Protein AF-A0A350LQ72-F1 (afdb_monomer_lite)

Sequence (159 aa):
GGGALLQEKIVATASDQMIVIADVGKEVEHLGAFPLPVEVIPFGWQTTKSLIEELLINMDVLGRDASLRMNGDRPFVTDEGNYIVDLHLARIGHPHRLSMALNQMPGVVENGLFLDICDVVILGFGDGRVETRDINDGTVAKERIDFVESENLFADLDD

pLDDT: mean 92.36, std 11.02, range [46.22, 98.75]

Secondary structure (DSSP, 8-state):
--S-HHHHHHHHHTSS--EEEEEGGG--SSTTSS-EEEEE-STTHHHHHHHHHHHHHTSSBS--EEEE-EETTEE---TTS-EEEEEE-S-BS-HHHHHHHHHTSTTEEEES---S---EEEEE-TTSEEEEEETTTTEEEEEE----TT--TTGGG--

Radius of gyration: 18.66 Å; chains: 1; bounding box: 49×43×45 Å

Foldseek 3Di:
DPQAQVVVLVVLVPDPAAEAEEAPVPDDPFPQQFWKKWWFAPPCVVVLLVVQLVVCVPFPFDFRDKDWPDDPPHGDAHPVRTTIITGRRSGHPDLVVSQVVSVPGPGTPHINDPPPRHQKYWYDYPQQKIWIAGPVVRDIDIDGDDDPVPDPVCPPVPD

Structure (mmCIF, N/CA/C/O backbone):
data_AF-A0A350LQ72-F1
#
_entry.id   AF-A0A350LQ72-F1
#
loop_
_atom_site.group_PDB
_atom_site.id
_atom_site.type_symbol
_atom_site.label_atom_id
_atom_site.label_alt_id
_atom_site.label_comp_id
_atom_site.label_asym_id
_atom_site.label_entity_id
_atom_site.label_seq_id
_atom_site.pdbx_PDB_ins_code
_atom_site.Cartn_x
_atom_site.Cartn_y
_atom_site.Cartn_z
_atom_site.occupancy
_atom_site.B_iso_or_equiv
_atom_site.auth_seq_id
_atom_site.auth_comp_id
_atom_site.auth_asym_id
_atom_site.auth_atom_id
_atom_site.pdbx_PDB_model_num
ATOM 1 N N . GLY A 1 1 ? 6.098 2.225 1.123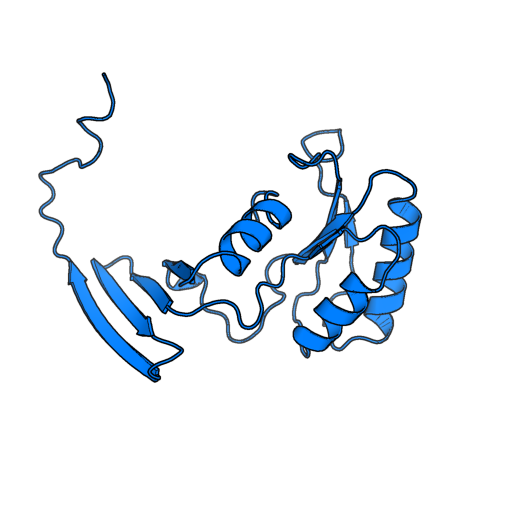 1.00 77.38 1 GLY A N 1
ATOM 2 C CA . GLY A 1 1 ? 6.759 2.200 2.450 1.00 77.38 1 GLY A CA 1
ATOM 3 C C . GLY A 1 1 ? 6.772 3.558 3.140 1.00 77.38 1 GLY A C 1
ATOM 4 O O . GLY A 1 1 ? 6.483 3.610 4.326 1.00 77.38 1 GLY A O 1
ATOM 5 N N . GLY A 1 2 ? 7.075 4.646 2.422 1.00 89.94 2 GLY A N 1
ATOM 6 C CA . GLY A 1 2 ? 7.292 5.984 2.998 1.00 89.94 2 GLY A CA 1
ATOM 7 C C . GLY A 1 2 ? 6.074 6.696 3.599 1.00 89.94 2 GLY A C 1
ATOM 8 O O . GLY A 1 2 ? 6.254 7.701 4.268 1.00 89.94 2 GLY A O 1
ATOM 9 N N . GLY A 1 3 ? 4.859 6.166 3.426 1.00 92.38 3 GLY A N 1
ATOM 10 C CA . GLY A 1 3 ? 3.645 6.722 4.036 1.00 92.38 3 GLY A CA 1
ATOM 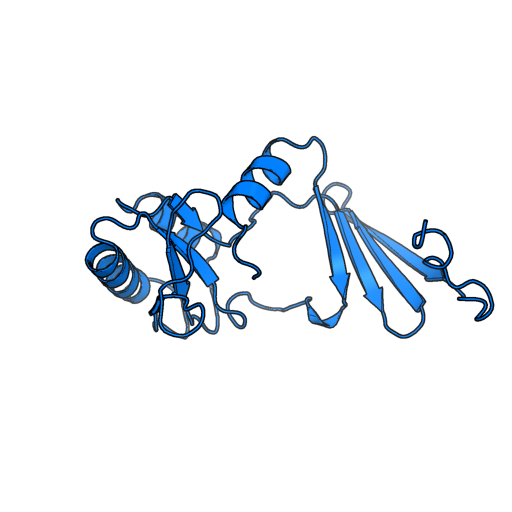11 C C . GLY A 1 3 ? 2.790 7.608 3.126 1.00 92.38 3 GLY A C 1
ATOM 12 O O . GLY A 1 3 ? 1.853 8.214 3.623 1.00 92.38 3 GLY A O 1
ATOM 13 N N . ALA A 1 4 ? 3.070 7.629 1.820 1.00 95.75 4 ALA A N 1
ATOM 14 C CA . ALA A 1 4 ? 2.331 8.392 0.808 1.00 95.75 4 ALA A CA 1
ATOM 15 C C . ALA A 1 4 ? 1.413 7.516 -0.075 1.00 95.75 4 ALA A C 1
ATOM 17 O O . ALA A 1 4 ? 1.067 7.898 -1.191 1.00 95.75 4 ALA A O 1
ATOM 18 N N . LEU A 1 5 ? 1.024 6.325 0.405 1.00 96.56 5 LEU A N 1
ATOM 19 C CA . LEU A 1 5 ? 0.392 5.285 -0.425 1.00 96.56 5 LEU A CA 1
ATOM 20 C C . LEU A 1 5 ? -0.884 5.755 -1.133 1.00 96.56 5 LEU A C 1
ATOM 22 O O . LEU A 1 5 ? -1.160 5.320 -2.249 1.00 96.56 5 LEU A O 1
ATOM 26 N N . LEU A 1 6 ? -1.667 6.622 -0.487 1.00 96.94 6 LEU A N 1
ATOM 27 C CA . LEU A 1 6 ? -2.931 7.100 -1.027 1.00 96.94 6 LEU A CA 1
ATOM 28 C C . LEU A 1 6 ? -2.704 8.013 -2.233 1.00 96.94 6 LEU A C 1
ATOM 30 O O . LEU A 1 6 ? -3.260 7.763 -3.301 1.00 96.94 6 LEU A O 1
ATOM 34 N N . GLN A 1 7 ? -1.842 9.020 -2.091 1.00 97.38 7 GLN A N 1
ATOM 35 C CA . GLN A 1 7 ? -1.498 9.923 -3.190 1.00 97.38 7 GLN A CA 1
ATOM 36 C C . GLN A 1 7 ? -0.787 9.174 -4.323 1.00 97.38 7 GLN A C 1
ATOM 38 O O . GLN A 1 7 ? -1.155 9.342 -5.484 1.00 97.38 7 GLN A O 1
ATOM 43 N N . GLU A 1 8 ? 0.158 8.286 -3.989 1.00 96.56 8 GLU A N 1
ATOM 44 C CA . GLU A 1 8 ? 0.832 7.412 -4.958 1.00 96.56 8 GLU A CA 1
ATOM 45 C C . GLU A 1 8 ? -0.187 6.609 -5.782 1.00 96.56 8 GLU A C 1
ATOM 47 O O . GLU A 1 8 ? -0.092 6.560 -7.009 1.00 96.56 8 GLU A O 1
ATOM 52 N N . LYS A 1 9 ? -1.199 6.014 -5.135 1.00 96.69 9 LYS A N 1
ATOM 53 C CA . LYS A 1 9 ? -2.218 5.215 -5.827 1.00 96.69 9 LYS A CA 1
ATOM 54 C C . LYS A 1 9 ? -3.168 6.068 -6.667 1.00 96.69 9 LYS A C 1
ATOM 56 O O . LYS A 1 9 ? -3.523 5.654 -7.769 1.00 96.69 9 LYS A O 1
ATOM 61 N N . ILE A 1 10 ? -3.553 7.256 -6.197 1.00 96.75 10 ILE A N 1
ATOM 62 C CA . ILE A 1 10 ? -4.368 8.200 -6.980 1.00 96.75 10 ILE A CA 1
ATOM 63 C C . ILE A 1 10 ? -3.632 8.596 -8.264 1.00 96.75 10 ILE A C 1
ATOM 65 O O . ILE A 1 10 ? -4.203 8.507 -9.347 1.00 96.75 10 ILE A O 1
ATOM 69 N N . VAL A 1 11 ? -2.358 8.982 -8.161 1.00 96.94 11 VAL A N 1
ATOM 70 C CA . VAL A 1 11 ? -1.552 9.367 -9.329 1.00 96.94 11 VAL A CA 1
ATOM 71 C C . VAL A 1 11 ? -1.362 8.179 -10.273 1.00 96.94 11 VAL A C 1
ATOM 73 O O . VAL A 1 11 ? -1.585 8.319 -11.474 1.00 96.94 11 VAL A O 1
ATOM 76 N N . ALA A 1 12 ? -1.021 7.002 -9.742 1.00 94.56 12 ALA A N 1
ATOM 77 C CA . ALA A 1 12 ? -0.821 5.798 -10.546 1.00 94.56 12 ALA A CA 1
ATOM 78 C C . ALA A 1 12 ? -2.083 5.398 -11.327 1.00 94.56 12 ALA A C 1
ATOM 80 O O . ALA A 1 12 ? -2.007 5.127 -12.517 1.00 94.56 12 ALA A O 1
ATOM 81 N N . THR A 1 13 ? -3.251 5.408 -10.679 1.00 92.94 13 THR A N 1
ATOM 82 C CA . THR A 1 13 ? -4.525 5.016 -11.312 1.00 92.94 13 THR A CA 1
ATOM 83 C C . THR A 1 13 ? -5.080 6.050 -12.291 1.00 92.94 13 THR A C 1
ATOM 85 O O . THR A 1 13 ? -5.883 5.697 -13.150 1.00 92.94 13 THR A O 1
ATOM 88 N N . ALA A 1 14 ? -4.671 7.315 -12.176 1.00 95.06 14 ALA A N 1
ATOM 89 C CA . ALA A 1 14 ? -5.045 8.378 -13.107 1.00 95.06 14 ALA A CA 1
ATOM 90 C C . ALA A 1 14 ? -4.096 8.499 -14.315 1.00 95.06 14 ALA A C 1
ATOM 92 O O . ALA A 1 14 ? -4.328 9.343 -15.181 1.00 95.06 14 ALA A O 1
ATOM 93 N N . SER A 1 15 ? -3.021 7.709 -14.355 1.00 95.06 15 SER A N 1
ATOM 94 C CA . SER A 1 15 ? -2.006 7.764 -15.407 1.00 95.06 15 SER A CA 1
ATOM 95 C C . SER A 1 15 ? -2.350 6.832 -16.568 1.00 95.06 15 SER A C 1
ATOM 97 O O . SER A 1 15 ? -2.895 5.754 -16.357 1.00 95.06 15 SER A O 1
ATOM 99 N N . ASP A 1 16 ? -1.973 7.221 -17.789 1.00 94.12 16 ASP A N 1
ATOM 100 C CA . ASP A 1 16 ? -2.095 6.350 -18.970 1.00 94.12 16 ASP A CA 1
ATOM 101 C C . ASP A 1 16 ? -1.127 5.157 -18.915 1.00 94.12 16 ASP A C 1
ATOM 103 O O . ASP A 1 16 ? -1.367 4.134 -19.552 1.00 94.12 16 ASP A O 1
ATOM 107 N N . GLN A 1 17 ? -0.018 5.309 -18.185 1.00 94.19 17 GLN A N 1
ATOM 108 C CA . GLN A 1 17 ? 0.994 4.277 -18.005 1.00 94.19 17 GLN A CA 1
ATOM 109 C C . GLN A 1 17 ? 1.678 4.425 -16.641 1.00 94.19 17 GLN A C 1
ATOM 111 O O . GLN A 1 17 ? 2.103 5.520 -16.262 1.00 94.19 17 GLN A O 1
ATOM 116 N N . MET A 1 18 ? 1.837 3.315 -15.926 1.00 95.88 18 MET A N 1
ATOM 117 C CA . MET A 1 18 ? 2.499 3.233 -14.628 1.00 95.88 18 MET A CA 1
ATOM 118 C C . MET A 1 18 ? 3.771 2.390 -14.731 1.00 95.88 18 MET A C 1
ATOM 120 O O . MET A 1 18 ? 3.744 1.191 -15.031 1.00 95.88 18 MET A O 1
ATOM 124 N N . ILE A 1 19 ? 4.903 3.037 -14.459 1.00 95.75 19 ILE A N 1
ATOM 125 C CA . ILE A 1 19 ? 6.231 2.433 -14.550 1.00 95.75 19 ILE A CA 1
ATOM 126 C C . ILE A 1 19 ? 6.810 2.281 -13.144 1.00 95.75 19 ILE A C 1
ATOM 128 O O . ILE A 1 19 ? 7.031 3.270 -12.444 1.00 95.75 19 ILE A O 1
ATOM 132 N N . VAL A 1 20 ? 7.100 1.045 -12.742 1.00 95.25 20 VAL A N 1
ATOM 133 C CA . VAL A 1 20 ? 7.794 0.747 -11.485 1.00 95.25 20 VAL A CA 1
ATOM 134 C C . VAL A 1 20 ? 9.287 0.654 -11.749 1.00 95.25 20 VAL A C 1
ATOM 136 O O . VAL A 1 20 ? 9.731 -0.173 -12.540 1.00 95.25 20 VAL A O 1
ATOM 139 N N . ILE A 1 21 ? 10.075 1.459 -11.042 1.00 94.88 21 ILE A N 1
ATOM 140 C CA . ILE A 1 21 ? 11.538 1.400 -11.076 1.00 94.88 21 ILE A CA 1
ATOM 141 C C . ILE A 1 21 ? 12.019 0.882 -9.724 1.00 94.88 21 ILE A C 1
ATOM 143 O O . ILE A 1 21 ? 11.698 1.458 -8.683 1.00 94.88 21 ILE A O 1
ATOM 147 N N . ALA A 1 22 ? 12.769 -0.216 -9.728 1.00 93.75 22 ALA A N 1
ATOM 148 C CA . ALA A 1 22 ? 13.226 -0.863 -8.505 1.00 93.75 22 ALA A CA 1
ATOM 149 C C . ALA A 1 22 ? 14.579 -1.557 -8.685 1.00 93.75 22 ALA A C 1
ATOM 151 O O . ALA A 1 22 ? 15.013 -1.852 -9.797 1.00 93.75 22 ALA A O 1
ATOM 152 N N . ASP A 1 23 ? 15.249 -1.847 -7.573 1.00 92.81 23 ASP A N 1
ATOM 153 C CA . ASP A 1 23 ? 16.376 -2.772 -7.569 1.00 92.81 23 ASP A CA 1
ATOM 154 C C . ASP A 1 23 ? 15.888 -4.231 -7.595 1.00 92.81 23 ASP A C 1
ATOM 156 O O . ASP A 1 23 ? 14.786 -4.545 -7.136 1.00 92.81 23 ASP A O 1
ATOM 160 N N . VAL A 1 24 ? 16.731 -5.143 -8.088 1.00 90.00 24 VAL A N 1
ATOM 161 C CA . VAL A 1 24 ? 16.410 -6.583 -8.155 1.00 90.00 24 VAL A CA 1
ATOM 162 C C . VAL A 1 24 ? 16.044 -7.197 -6.792 1.00 90.00 24 VAL A C 1
ATOM 164 O O . VAL A 1 24 ? 15.310 -8.177 -6.736 1.00 90.00 24 VAL A O 1
ATOM 167 N N . GLY A 1 25 ? 16.485 -6.614 -5.672 1.00 88.56 25 GLY A N 1
ATOM 168 C CA . GLY A 1 25 ? 16.135 -7.074 -4.326 1.00 88.56 25 GLY A CA 1
ATOM 169 C C . GLY A 1 25 ? 14.672 -6.835 -3.937 1.00 88.56 25 GLY A C 1
ATOM 170 O O . GLY A 1 25 ? 14.235 -7.329 -2.897 1.00 88.56 25 GLY A O 1
ATOM 171 N N . LYS A 1 26 ? 13.901 -6.094 -4.744 1.00 89.19 26 LYS A N 1
ATOM 172 C CA . LYS A 1 26 ? 12.448 -5.930 -4.572 1.00 89.19 26 LYS A CA 1
ATOM 173 C C . LYS A 1 26 ? 11.630 -7.028 -5.243 1.00 89.19 26 LYS A C 1
ATOM 175 O O . LYS A 1 26 ? 10.434 -7.122 -4.969 1.00 89.19 26 LYS A O 1
ATOM 180 N N . GLU A 1 27 ? 12.245 -7.851 -6.090 1.00 88.75 27 GLU A N 1
ATOM 181 C CA . GLU A 1 27 ? 11.578 -8.994 -6.705 1.00 88.75 27 GLU A CA 1
ATOM 182 C C . GLU A 1 27 ? 11.394 -10.108 -5.665 1.00 88.75 27 GLU A C 1
ATOM 184 O O . GLU A 1 27 ? 12.353 -10.609 -5.077 1.00 88.75 27 GLU A O 1
ATOM 189 N N . VAL A 1 28 ? 10.138 -10.478 -5.410 1.00 91.50 28 VAL A N 1
ATOM 190 C CA . VAL A 1 28 ? 9.767 -11.482 -4.407 1.00 91.50 28 VAL A CA 1
ATOM 191 C C . VAL A 1 28 ? 8.803 -12.498 -5.002 1.00 91.50 28 VAL A C 1
ATOM 193 O O . VAL A 1 28 ? 7.908 -12.146 -5.766 1.00 91.50 28 VAL A O 1
ATOM 196 N N . GLU A 1 29 ? 8.947 -13.763 -4.608 1.00 91.62 29 GLU A N 1
ATOM 197 C CA . GLU A 1 29 ? 8.022 -14.832 -5.014 1.00 91.62 29 GLU A CA 1
ATOM 198 C C . GLU A 1 29 ? 6.618 -14.620 -4.422 1.00 91.62 29 GLU A C 1
ATOM 200 O O . GLU A 1 29 ? 5.601 -14.912 -5.054 1.00 91.62 29 GLU A O 1
ATOM 205 N N . HIS A 1 30 ? 6.554 -14.074 -3.204 1.00 92.44 30 HIS A N 1
ATOM 206 C CA . HIS A 1 30 ? 5.310 -13.787 -2.499 1.00 92.44 30 HIS A CA 1
ATOM 207 C C . HIS A 1 30 ? 5.358 -12.426 -1.800 1.00 92.44 30 HIS A C 1
ATOM 209 O O . HIS A 1 30 ? 6.355 -12.055 -1.181 1.00 92.44 30 HIS A O 1
ATOM 215 N N . LEU A 1 31 ? 4.233 -11.707 -1.842 1.00 95.69 31 LEU A N 1
ATOM 216 C CA . LEU A 1 31 ? 4.032 -10.483 -1.067 1.00 95.69 31 LEU A CA 1
ATOM 217 C C . LEU A 1 31 ? 3.903 -10.795 0.432 1.00 95.69 31 LEU A C 1
ATOM 219 O O . LEU A 1 31 ? 3.495 -11.892 0.806 1.00 95.69 31 LEU A O 1
ATOM 223 N N . GLY A 1 32 ? 4.175 -9.804 1.286 1.00 94.50 32 GLY A N 1
ATOM 224 C CA . GLY A 1 32 ? 3.917 -9.860 2.733 1.00 94.50 32 GLY A CA 1
ATOM 225 C C . GLY A 1 32 ? 5.155 -9.840 3.629 1.00 94.50 32 GLY A C 1
ATOM 226 O O . GLY A 1 32 ? 5.011 -9.594 4.823 1.00 94.50 32 GLY A O 1
ATOM 227 N N . ALA A 1 33 ? 6.356 -10.056 3.080 1.00 93.94 33 ALA A N 1
ATOM 228 C CA . ALA A 1 33 ? 7.602 -9.939 3.845 1.00 93.94 33 ALA A CA 1
ATOM 229 C C . ALA A 1 33 ? 7.827 -8.504 4.353 1.00 93.94 33 ALA A C 1
ATOM 231 O O . ALA A 1 33 ? 8.215 -8.297 5.500 1.00 93.94 33 ALA A O 1
ATOM 232 N N . PHE A 1 34 ? 7.546 -7.511 3.504 1.00 94.44 34 PHE A N 1
ATOM 233 C CA . PHE A 1 34 ? 7.454 -6.116 3.919 1.00 94.44 34 PHE A CA 1
ATOM 234 C C . PHE A 1 34 ? 6.069 -5.854 4.543 1.00 94.44 34 PHE A C 1
ATOM 236 O O . PHE A 1 34 ? 5.076 -6.317 3.968 1.00 94.44 34 PHE A O 1
ATOM 243 N N . PRO A 1 35 ? 5.972 -5.112 5.666 1.00 97.00 35 PRO A N 1
ATOM 244 C CA . PRO A 1 35 ? 4.688 -4.816 6.292 1.00 97.00 35 PRO A CA 1
ATOM 245 C C . PRO A 1 35 ? 3.747 -4.099 5.324 1.00 97.00 35 PRO A C 1
ATOM 247 O O . PRO A 1 35 ? 4.145 -3.138 4.668 1.00 97.00 35 PRO A O 1
ATOM 250 N N . LEU A 1 36 ? 2.500 -4.557 5.229 1.00 98.25 36 LEU A N 1
ATOM 251 C CA . LEU A 1 36 ? 1.493 -3.935 4.374 1.00 98.25 36 LEU A CA 1
ATOM 252 C C . LEU A 1 36 ? 0.924 -2.699 5.090 1.00 98.25 36 LEU A C 1
ATOM 254 O O . LEU A 1 36 ? 0.226 -2.877 6.089 1.00 98.25 36 LEU A O 1
ATOM 258 N N . PRO A 1 37 ? 1.177 -1.467 4.609 1.00 98.44 37 PRO A N 1
ATOM 259 C CA . PRO A 1 37 ? 0.569 -0.289 5.208 1.00 98.44 37 PRO A CA 1
ATOM 260 C C . PRO A 1 37 ? -0.918 -0.217 4.848 1.00 98.44 37 PRO A C 1
ATOM 262 O O . PRO A 1 37 ? -1.293 -0.394 3.688 1.00 98.44 37 PRO A O 1
ATOM 265 N N . VAL A 1 38 ? -1.758 0.079 5.833 1.00 98.62 38 VAL A N 1
ATOM 266 C CA . VAL A 1 38 ? -3.180 0.391 5.660 1.00 98.62 38 VAL A CA 1
ATOM 267 C C . VAL A 1 38 ? -3.426 1.779 6.224 1.00 98.62 38 VAL A C 1
ATOM 269 O O . VAL A 1 38 ? -3.210 2.016 7.412 1.00 98.62 38 VAL A O 1
ATOM 272 N N . GLU A 1 39 ? -3.841 2.703 5.368 1.00 98.75 39 GLU A N 1
ATOM 273 C CA . GLU A 1 39 ? -4.197 4.056 5.770 1.00 98.75 39 GLU A CA 1
ATOM 274 C C . GLU A 1 39 ? -5.609 4.054 6.359 1.00 98.75 39 GLU A C 1
ATOM 276 O O . GLU A 1 39 ? -6.546 3.519 5.764 1.00 98.75 39 GLU A O 1
ATOM 281 N N . VAL A 1 40 ? -5.756 4.620 7.554 1.00 98.75 40 VAL A N 1
ATOM 282 C CA . VAL A 1 40 ? -7.006 4.644 8.317 1.00 98.75 40 VAL A CA 1
ATOM 283 C C . VAL A 1 40 ? -7.267 6.036 8.870 1.00 98.75 40 VAL A C 1
ATOM 285 O O . VAL A 1 40 ? -6.340 6.744 9.266 1.00 98.75 40 VAL A O 1
ATOM 288 N N . ILE A 1 41 ? -8.535 6.425 8.963 1.00 98.50 41 ILE A N 1
ATOM 289 C CA . ILE A 1 41 ? -8.889 7.705 9.581 1.00 98.50 41 ILE A CA 1
ATOM 290 C C . ILE A 1 41 ? -8.500 7.712 11.074 1.00 98.50 41 ILE A C 1
ATOM 292 O O . ILE A 1 41 ? -8.559 6.670 11.734 1.00 98.50 41 ILE A O 1
ATOM 296 N N . PRO A 1 42 ? -8.171 8.875 11.669 1.00 98.31 42 PRO A N 1
ATOM 297 C CA . PRO A 1 42 ? -7.798 8.937 13.085 1.00 98.31 42 PRO A CA 1
ATOM 298 C C . PRO A 1 42 ? -8.946 8.581 14.038 1.00 98.31 42 PRO A C 1
ATOM 300 O O . PRO A 1 42 ? -8.726 8.069 15.137 1.00 98.31 42 PRO A O 1
ATOM 303 N N . PHE A 1 43 ? -10.191 8.862 13.647 1.00 98.25 43 PHE A N 1
ATOM 304 C CA . PHE A 1 43 ? -11.350 8.567 14.480 1.00 98.25 43 PHE A CA 1
ATOM 305 C C . PHE A 1 43 ? -11.587 7.056 14.568 1.00 98.25 43 PHE A C 1
ATOM 307 O O . PHE A 1 43 ? -11.893 6.407 13.574 1.00 98.25 43 PHE A O 1
ATOM 314 N N . GLY A 1 44 ? -11.490 6.501 15.778 1.00 97.44 44 GLY A N 1
ATOM 315 C CA . GLY A 1 44 ? -11.765 5.083 16.010 1.00 97.44 44 GLY A CA 1
ATOM 316 C C . GLY A 1 44 ? -10.707 4.132 15.446 1.00 97.44 44 GLY A C 1
ATOM 317 O O . GLY A 1 44 ? -10.986 2.940 15.339 1.00 97.44 44 GLY A O 1
ATOM 318 N N . TRP A 1 45 ? -9.495 4.613 15.135 1.00 98.00 45 TRP A N 1
ATOM 319 C CA . TRP A 1 45 ? -8.439 3.801 14.516 1.00 98.00 45 TRP A CA 1
ATOM 320 C C . TRP A 1 45 ? -8.118 2.518 15.298 1.00 98.00 45 TRP A C 1
ATOM 322 O O . TRP A 1 45 ? -7.815 1.498 14.686 1.00 98.00 45 TRP A O 1
ATOM 332 N N . GLN A 1 46 ? -8.223 2.521 16.636 1.00 98.19 46 GLN A N 1
ATOM 333 C CA . GLN A 1 46 ? -8.033 1.305 17.437 1.00 98.19 46 GLN A CA 1
ATOM 334 C C . GLN A 1 46 ? -9.097 0.248 17.123 1.00 98.19 46 GLN A C 1
ATOM 336 O O . GLN A 1 46 ? -8.786 -0.936 17.064 1.00 98.19 46 GLN A O 1
ATOM 341 N N . THR A 1 47 ? -10.344 0.676 16.902 1.00 98.12 47 THR A N 1
ATOM 342 C CA . THR A 1 47 ? -11.441 -0.220 16.511 1.00 98.12 47 THR A CA 1
ATOM 343 C C . THR A 1 47 ? -11.228 -0.731 15.091 1.00 98.12 47 THR A C 1
ATOM 345 O O . THR A 1 47 ? -11.324 -1.934 14.872 1.00 98.12 47 THR A O 1
ATOM 348 N N . THR A 1 48 ? -10.858 0.142 14.145 1.00 98.25 48 THR A N 1
ATOM 349 C CA . THR A 1 48 ? -10.498 -0.275 12.779 1.00 98.25 48 THR A CA 1
ATOM 350 C C . THR A 1 48 ? -9.353 -1.289 12.803 1.00 98.25 48 THR A C 1
ATOM 352 O O . THR A 1 48 ? -9.459 -2.335 12.176 1.00 98.25 48 THR A O 1
ATOM 355 N N . LYS A 1 49 ? -8.304 -1.055 13.601 1.00 98.25 49 LYS A N 1
ATOM 356 C CA . LYS A 1 49 ? -7.206 -2.009 13.805 1.00 98.25 49 LYS A CA 1
ATOM 357 C C . LYS A 1 49 ? -7.710 -3.367 14.308 1.00 98.25 49 LYS A C 1
ATOM 359 O O . LYS A 1 49 ? -7.333 -4.382 13.734 1.00 98.25 49 LYS A O 1
ATOM 364 N N . SER A 1 50 ? -8.554 -3.401 15.341 1.00 97.75 50 SER A N 1
ATOM 365 C CA . SER A 1 50 ? -9.098 -4.664 15.861 1.00 97.75 50 SER A CA 1
ATOM 366 C C . SER A 1 50 ? -9.938 -5.412 14.823 1.00 97.75 50 SER A C 1
ATOM 368 O O . SER A 1 50 ? -9.797 -6.623 14.687 1.00 97.75 50 SER A O 1
ATOM 370 N N . LEU A 1 51 ? -10.747 -4.701 14.032 1.00 97.69 51 LEU A N 1
ATOM 371 C CA . LEU A 1 51 ? -11.503 -5.301 12.929 1.00 97.69 51 LEU A CA 1
ATOM 372 C C . LEU A 1 51 ? -10.582 -5.856 11.831 1.00 97.69 51 LEU A C 1
ATOM 374 O O . LEU A 1 51 ? -10.875 -6.909 11.265 1.00 97.69 51 LEU A O 1
ATOM 378 N N . ILE A 1 52 ? -9.456 -5.189 11.541 1.00 98.00 52 ILE A N 1
ATOM 379 C CA . ILE A 1 52 ? -8.427 -5.718 10.632 1.00 98.00 52 ILE A CA 1
ATOM 380 C C . ILE A 1 52 ? -7.838 -7.013 11.199 1.00 98.00 52 ILE A C 1
ATOM 382 O O . ILE A 1 52 ? -7.763 -8.008 10.483 1.00 98.00 52 ILE A O 1
ATOM 386 N N . GLU A 1 53 ? -7.457 -7.039 12.477 1.00 97.00 53 GLU A N 1
ATOM 387 C CA . GLU A 1 53 ? -6.916 -8.243 13.124 1.00 97.00 53 GLU A CA 1
ATOM 388 C C . GLU A 1 53 ? -7.909 -9.418 13.063 1.00 97.00 53 GLU A C 1
ATOM 390 O O . GLU A 1 53 ? -7.516 -10.539 12.733 1.00 97.00 53 GLU A O 1
ATOM 395 N N . GLU A 1 54 ? -9.202 -9.165 13.286 1.00 96.62 54 GLU A N 1
ATOM 396 C CA . GLU A 1 54 ? -10.269 -10.163 13.136 1.00 96.62 54 GLU A CA 1
ATOM 397 C C . GLU A 1 54 ? -10.432 -10.642 11.685 1.00 96.62 54 GLU A C 1
ATOM 399 O O . GLU A 1 54 ? -10.553 -11.846 11.434 1.00 96.62 54 GLU A O 1
ATOM 404 N N . LEU A 1 55 ? -10.392 -9.726 10.711 1.00 96.69 55 LEU A N 1
ATOM 405 C CA . LEU A 1 55 ? -10.449 -10.058 9.286 1.00 96.69 55 LEU A CA 1
ATOM 406 C C . LEU A 1 55 ? -9.312 -11.016 8.895 1.00 96.69 55 LEU A C 1
ATOM 408 O O . LEU A 1 55 ? -9.550 -12.005 8.193 1.00 96.69 55 LEU A O 1
ATOM 412 N N . LEU A 1 56 ? -8.091 -10.759 9.377 1.00 97.25 56 LEU A N 1
ATOM 413 C CA . LEU A 1 56 ? -6.890 -11.543 9.068 1.00 97.25 56 LEU A CA 1
ATOM 414 C C . LEU A 1 56 ? -6.953 -12.995 9.574 1.00 97.25 56 LEU A C 1
ATOM 416 O O . LEU A 1 56 ? -6.241 -13.855 9.050 1.00 97.25 56 LEU A O 1
ATOM 420 N N . ILE A 1 57 ? -7.820 -13.313 10.544 1.00 96.00 57 ILE A N 1
ATOM 421 C CA . ILE A 1 57 ? -8.050 -14.697 10.999 1.00 96.00 57 ILE A CA 1
ATOM 422 C C . ILE A 1 57 ? -8.551 -15.571 9.841 1.00 96.00 57 ILE A C 1
ATOM 424 O O . ILE A 1 57 ? -8.151 -16.729 9.725 1.00 96.00 57 ILE A O 1
ATOM 428 N N . ASN A 1 58 ? -9.380 -15.003 8.962 1.00 94.31 58 ASN A N 1
ATOM 429 C CA . ASN A 1 58 ? -10.025 -15.712 7.855 1.00 94.31 58 ASN A CA 1
ATOM 430 C C . ASN A 1 58 ? -9.281 -15.571 6.515 1.00 94.31 58 ASN A C 1
ATOM 432 O O . ASN A 1 58 ? -9.783 -16.027 5.483 1.00 94.31 58 ASN A O 1
ATOM 436 N N . MET A 1 59 ? -8.113 -14.924 6.509 1.00 96.62 59 MET A N 1
ATOM 437 C CA . MET A 1 59 ? -7.293 -14.719 5.315 1.00 96.62 59 MET A CA 1
ATOM 438 C C . MET A 1 59 ? -6.123 -15.710 5.264 1.00 96.62 59 MET A C 1
ATOM 440 O O . MET A 1 59 ? -5.605 -16.136 6.297 1.00 96.62 59 MET A O 1
ATOM 444 N N . ASP A 1 60 ? -5.685 -16.057 4.049 1.00 97.06 60 ASP A N 1
ATOM 445 C CA . ASP A 1 60 ? -4.469 -16.852 3.823 1.00 97.06 60 ASP A CA 1
ATOM 446 C C . ASP A 1 60 ? -3.223 -15.962 3.982 1.00 97.06 60 ASP A C 1
ATOM 448 O O . ASP A 1 60 ? -2.668 -15.455 3.004 1.00 97.06 60 ASP A O 1
ATOM 452 N N . VAL A 1 61 ? -2.836 -15.720 5.235 1.00 97.12 61 VAL A N 1
ATOM 453 C CA . VAL A 1 61 ? -1.646 -14.956 5.640 1.00 97.12 61 VAL A CA 1
ATOM 454 C C . VAL A 1 61 ? -0.854 -15.721 6.701 1.00 97.12 61 VAL A C 1
ATOM 456 O O . VAL A 1 61 ? -1.426 -16.507 7.460 1.00 97.12 61 VAL A O 1
ATOM 459 N N . LEU A 1 62 ? 0.464 -15.509 6.762 1.00 96.06 62 LEU A N 1
ATOM 460 C CA . LEU A 1 62 ? 1.337 -16.228 7.705 1.00 96.06 62 LEU A CA 1
ATOM 461 C C . LEU A 1 62 ? 1.452 -15.526 9.069 1.00 96.06 62 LEU A C 1
ATOM 463 O O . LEU A 1 62 ? 1.515 -16.182 10.105 1.00 96.06 62 LEU A O 1
ATOM 467 N N . GLY A 1 63 ? 1.445 -14.199 9.066 1.00 94.56 63 GLY A N 1
ATOM 468 C CA . GLY A 1 63 ? 1.422 -13.317 10.225 1.00 94.56 63 GLY A CA 1
ATOM 469 C C . GLY A 1 63 ? 0.107 -12.543 10.297 1.00 94.56 63 GLY A C 1
ATOM 470 O O . GLY A 1 63 ? -0.594 -12.378 9.298 1.00 94.56 63 GLY A O 1
ATOM 471 N N . ARG A 1 64 ? -0.253 -12.109 11.505 1.00 95.62 64 ARG A N 1
ATOM 472 C CA . ARG A 1 64 ? -1.512 -11.396 11.788 1.00 95.62 64 ARG A CA 1
ATOM 473 C C . ARG A 1 64 ? -1.323 -10.212 12.734 1.00 95.62 64 ARG A C 1
ATOM 475 O O . ARG A 1 64 ? -2.295 -9.721 13.293 1.00 95.62 64 ARG A O 1
ATOM 482 N N . ASP A 1 65 ? -0.077 -9.806 12.954 1.00 95.19 65 ASP A N 1
ATOM 483 C CA . ASP A 1 65 ? 0.221 -8.672 13.821 1.00 95.19 65 ASP A CA 1
ATOM 484 C C . ASP A 1 65 ? -0.051 -7.362 13.077 1.00 95.19 65 ASP A C 1
ATOM 486 O O . ASP A 1 65 ? 0.237 -7.236 11.882 1.00 95.19 65 ASP A O 1
ATOM 490 N N . ALA A 1 66 ? -0.632 -6.403 13.789 1.00 97.62 66 ALA A N 1
ATOM 491 C CA . ALA A 1 66 ? -0.915 -5.073 13.289 1.00 97.62 66 ALA A CA 1
ATOM 492 C C . ALA A 1 66 ? -0.362 -4.044 14.276 1.00 97.62 66 ALA A C 1
ATOM 494 O O . ALA A 1 66 ? -0.657 -4.084 15.472 1.00 97.62 66 ALA A O 1
ATOM 495 N N . SER A 1 67 ? 0.385 -3.068 13.776 1.00 97.69 67 SER A N 1
ATOM 496 C CA . SER A 1 67 ? 0.986 -2.019 14.600 1.00 97.69 67 SER A CA 1
ATOM 497 C C . SER A 1 67 ? 0.688 -0.643 14.027 1.00 97.69 67 SER A C 1
ATOM 499 O O . SER A 1 67 ? 0.798 -0.443 12.821 1.00 97.69 67 SER A O 1
ATOM 501 N N . LEU A 1 68 ? 0.348 0.324 14.879 1.00 98.38 68 LEU A N 1
ATOM 502 C CA . LEU A 1 68 ? 0.274 1.718 14.448 1.00 98.38 68 LEU A CA 1
ATOM 503 C C . LEU A 1 68 ? 1.677 2.199 14.067 1.00 98.38 68 LEU A C 1
ATOM 505 O O . LEU A 1 68 ? 2.626 2.022 14.831 1.00 98.38 68 LEU A O 1
ATOM 509 N N . ARG A 1 69 ? 1.802 2.836 12.906 1.00 98.38 69 ARG A N 1
ATOM 510 C CA . ARG A 1 69 ? 3.049 3.461 12.483 1.00 98.38 69 ARG A CA 1
ATOM 511 C C . ARG A 1 69 ? 3.351 4.670 13.359 1.00 98.38 69 ARG A C 1
ATOM 513 O O . ARG A 1 69 ? 2.512 5.556 13.523 1.00 98.38 69 ARG A O 1
ATOM 520 N N . MET A 1 70 ? 4.574 4.727 13.871 1.00 97.94 70 MET A N 1
ATOM 521 C CA . MET A 1 70 ? 5.035 5.783 14.771 1.00 97.94 70 MET A CA 1
ATOM 522 C C . MET A 1 70 ? 6.072 6.680 14.090 1.00 97.94 70 MET A C 1
ATOM 524 O O . MET A 1 70 ? 6.872 6.222 13.276 1.00 97.94 70 MET A O 1
ATOM 528 N N . ASN A 1 71 ? 6.079 7.957 14.459 1.00 96.50 71 ASN A N 1
ATOM 529 C CA . ASN A 1 71 ? 7.121 8.930 14.144 1.00 96.50 71 ASN A CA 1
ATOM 530 C C . ASN A 1 71 ? 7.673 9.482 15.469 1.00 96.50 71 ASN A C 1
ATOM 532 O O . ASN A 1 71 ? 7.167 10.474 16.003 1.00 96.50 71 ASN A O 1
ATOM 536 N N . GLY A 1 72 ? 8.660 8.781 16.035 1.00 95.56 72 GLY A N 1
ATOM 537 C CA . GLY A 1 72 ? 9.077 8.973 17.425 1.00 95.56 72 GLY A CA 1
ATOM 538 C C . GLY A 1 72 ? 7.980 8.516 18.389 1.00 95.56 72 GLY A C 1
ATOM 539 O O . GLY A 1 72 ? 7.439 7.424 18.238 1.00 95.56 72 GLY A O 1
ATOM 540 N N . ASP A 1 73 ? 7.610 9.373 19.339 1.00 96.19 73 ASP A N 1
ATOM 541 C CA . ASP A 1 73 ? 6.616 9.054 20.378 1.00 96.19 73 ASP A CA 1
ATOM 542 C C . ASP A 1 73 ? 5.160 9.333 19.962 1.00 96.19 73 ASP A C 1
ATOM 544 O O . ASP A 1 73 ? 4.231 9.150 20.751 1.00 96.19 73 ASP A O 1
ATOM 548 N N . ARG A 1 74 ? 4.937 9.800 18.729 1.00 97.06 74 ARG A N 1
ATOM 549 C CA . ARG A 1 74 ? 3.606 10.139 18.204 1.00 97.06 74 ARG A CA 1
ATOM 550 C C . ARG A 1 74 ? 3.233 9.271 17.001 1.00 97.06 74 ARG A C 1
ATOM 552 O O . ARG A 1 74 ? 4.131 8.840 16.276 1.00 97.06 74 ARG A O 1
ATOM 559 N N . PRO A 1 75 ? 1.931 9.047 16.748 1.00 97.56 75 PRO A N 1
ATOM 560 C CA . PRO A 1 75 ? 1.478 8.430 15.508 1.00 97.56 75 PRO A CA 1
ATOM 561 C C . PRO A 1 75 ? 2.036 9.159 14.284 1.00 97.56 75 PRO A C 1
ATOM 563 O O . PRO A 1 75 ? 2.099 10.392 14.259 1.00 97.56 75 PRO A O 1
ATOM 566 N N . PHE A 1 76 ? 2.438 8.396 13.273 1.00 98.25 76 PHE A N 1
ATOM 567 C CA . PHE A 1 76 ? 2.701 8.943 11.950 1.00 98.25 76 PHE A CA 1
ATOM 568 C C . PHE A 1 76 ? 1.391 9.468 11.359 1.00 98.25 76 PHE A C 1
ATOM 570 O O . PHE A 1 76 ? 0.361 8.799 11.444 1.00 98.25 76 PHE A O 1
ATOM 577 N N . VAL A 1 77 ? 1.449 10.657 10.765 1.00 98.19 77 VAL A N 1
ATOM 578 C CA . VAL A 1 77 ? 0.310 11.307 10.116 1.00 98.19 77 VAL A CA 1
ATOM 579 C C . VAL A 1 77 ? 0.643 11.446 8.638 1.00 98.19 77 VAL A C 1
ATOM 581 O O . VAL A 1 77 ? 1.709 11.972 8.319 1.00 98.19 77 VAL A O 1
ATOM 584 N N . THR A 1 78 ? -0.226 10.933 7.768 1.00 98.38 78 THR A N 1
ATOM 585 C CA . THR A 1 78 ? -0.090 11.059 6.309 1.00 98.38 78 THR A CA 1
ATOM 586 C C . THR A 1 78 ? -0.371 12.494 5.863 1.00 98.38 78 THR A C 1
ATOM 588 O O . THR A 1 78 ? -0.886 13.304 6.639 1.00 98.38 78 THR A O 1
ATOM 591 N N . ASP A 1 79 ? -0.075 12.810 4.604 1.00 97.06 79 ASP A N 1
ATOM 592 C CA . ASP A 1 79 ? -0.386 14.123 4.025 1.00 97.06 79 ASP A CA 1
ATOM 593 C C . ASP A 1 79 ? -1.895 14.440 4.060 1.00 97.06 79 ASP A C 1
ATOM 595 O O . ASP A 1 79 ? -2.281 15.592 4.247 1.00 97.06 79 ASP A O 1
ATOM 599 N N . GLU A 1 80 ? -2.753 13.414 4.000 1.00 97.75 80 GLU A N 1
ATOM 600 C CA . GLU A 1 80 ? -4.216 13.539 4.111 1.00 97.75 80 GLU A CA 1
ATOM 601 C C . GLU A 1 80 ? -4.725 13.549 5.568 1.00 97.75 80 GLU A C 1
ATOM 603 O O . GLU A 1 80 ? -5.928 13.492 5.827 1.00 97.75 80 GLU A O 1
ATOM 608 N N . GLY A 1 81 ? -3.822 13.618 6.552 1.00 97.81 81 GLY A N 1
ATOM 609 C CA . GLY A 1 81 ? -4.180 13.695 7.969 1.00 97.81 81 GLY A CA 1
ATOM 610 C C . GLY A 1 81 ? -4.611 12.364 8.593 1.00 97.81 81 GLY A C 1
ATOM 611 O O . GLY A 1 81 ? -5.155 12.359 9.701 1.00 97.81 81 GLY A O 1
ATOM 612 N N . ASN A 1 82 ? -4.372 11.242 7.914 1.00 98.62 82 ASN A N 1
ATOM 613 C CA . ASN A 1 82 ? -4.732 9.904 8.377 1.00 98.62 82 ASN A CA 1
ATOM 614 C C . ASN A 1 82 ? -3.580 9.230 9.130 1.00 98.62 82 ASN A C 1
ATOM 616 O O . ASN A 1 82 ? -2.457 9.730 9.187 1.00 98.62 82 ASN A O 1
ATOM 620 N N . TYR A 1 83 ? -3.860 8.068 9.712 1.00 98.62 83 TYR A N 1
ATOM 621 C CA . TYR A 1 83 ? -2.867 7.192 10.327 1.00 98.62 83 TYR A CA 1
ATOM 622 C C . TYR A 1 83 ? -2.557 5.998 9.435 1.00 98.62 83 TYR A C 1
ATOM 624 O O . TYR A 1 83 ? -3.329 5.654 8.547 1.00 98.62 83 TYR A O 1
ATOM 632 N N . ILE A 1 84 ? -1.437 5.328 9.708 1.00 98.75 84 ILE A N 1
ATOM 633 C CA . ILE A 1 84 ? -1.090 4.064 9.055 1.00 98.75 84 ILE A CA 1
ATOM 634 C C . ILE A 1 84 ? -1.037 2.954 10.096 1.00 98.75 84 ILE A C 1
ATOM 636 O O . ILE A 1 84 ? -0.334 3.067 11.100 1.00 98.75 84 ILE A O 1
ATOM 640 N N . VAL A 1 85 ? -1.747 1.864 9.828 1.00 98.62 85 VAL A N 1
ATOM 641 C CA . VAL A 1 85 ? -1.600 0.585 10.519 1.00 98.62 85 VAL A CA 1
ATOM 642 C C . VAL A 1 85 ? -0.780 -0.335 9.618 1.00 98.62 85 VAL A C 1
ATOM 644 O O . VAL A 1 85 ? -1.198 -0.670 8.514 1.00 98.62 85 VAL A O 1
ATOM 647 N N . ASP A 1 86 ? 0.401 -0.725 10.081 1.00 98.62 86 ASP A N 1
ATOM 648 C CA . ASP A 1 86 ? 1.281 -1.662 9.391 1.00 98.62 86 ASP A CA 1
ATOM 649 C C . ASP A 1 86 ? 0.918 -3.098 9.761 1.00 98.62 86 ASP A C 1
ATOM 651 O O . ASP A 1 86 ? 0.926 -3.461 10.940 1.00 98.62 86 ASP A O 1
ATOM 655 N N . LEU A 1 87 ? 0.604 -3.910 8.750 1.00 98.44 87 LEU A N 1
ATOM 656 C CA . LEU A 1 87 ? 0.266 -5.320 8.913 1.00 98.44 87 LEU A CA 1
ATOM 657 C C . LEU A 1 87 ? 1.491 -6.196 8.639 1.00 98.44 87 LEU A C 1
ATOM 659 O O . LEU A 1 87 ? 1.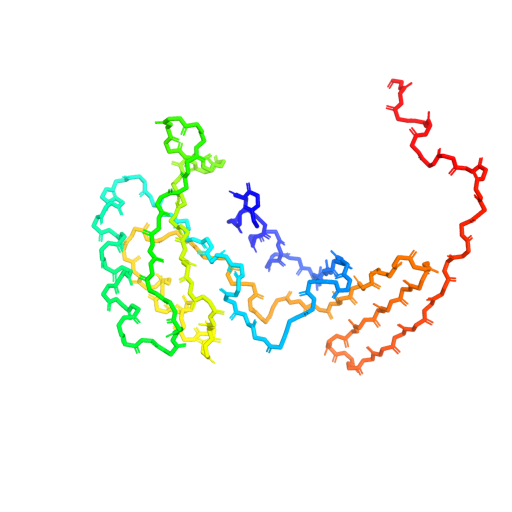988 -6.268 7.511 1.00 98.44 87 LEU A O 1
ATOM 663 N N . HIS A 1 88 ? 1.953 -6.912 9.659 1.00 97.94 88 HIS A N 1
ATOM 664 C CA . HIS A 1 88 ? 3.100 -7.818 9.591 1.00 97.94 88 HIS A CA 1
ATOM 665 C C . HIS A 1 88 ? 2.629 -9.219 9.201 1.00 97.94 88 HIS A C 1
ATOM 667 O O . HIS A 1 88 ? 2.441 -10.107 10.035 1.00 97.94 88 HIS A O 1
ATOM 673 N N . LEU A 1 89 ? 2.382 -9.395 7.901 1.00 97.81 89 LEU A N 1
ATOM 674 C CA . LEU A 1 89 ? 1.703 -10.577 7.361 1.00 97.81 89 LEU A CA 1
ATOM 675 C C . LEU A 1 89 ? 2.642 -11.718 6.968 1.00 97.81 89 LEU A C 1
ATOM 677 O O . LEU A 1 89 ? 2.176 -12.846 6.838 1.00 97.81 89 LEU A O 1
ATOM 681 N N . ALA A 1 90 ? 3.934 -11.442 6.768 1.00 96.69 90 ALA A N 1
ATOM 682 C CA . ALA A 1 90 ? 5.006 -12.345 6.320 1.00 96.69 90 ALA A CA 1
ATOM 683 C C . ALA A 1 90 ? 4.797 -13.044 4.953 1.00 96.69 90 ALA A C 1
ATOM 685 O O . ALA A 1 90 ? 5.747 -13.197 4.192 1.00 96.69 90 ALA A O 1
ATOM 686 N N . ARG A 1 91 ? 3.566 -13.428 4.609 1.00 97.31 91 ARG A N 1
ATOM 687 C CA . ARG A 1 91 ? 3.100 -13.923 3.313 1.00 97.31 91 ARG A CA 1
ATOM 688 C C . ARG A 1 91 ? 1.641 -13.504 3.123 1.00 97.31 91 ARG A C 1
ATOM 690 O O . ARG A 1 91 ? 0.854 -13.594 4.061 1.00 97.31 91 ARG A O 1
ATOM 697 N N . ILE A 1 92 ? 1.274 -13.138 1.899 1.00 98.19 92 ILE A N 1
ATOM 698 C CA . ILE A 1 92 ? -0.100 -12.882 1.460 1.00 98.19 92 ILE A CA 1
ATOM 699 C C . ILE A 1 92 ? -0.430 -13.865 0.333 1.00 98.19 92 ILE A C 1
ATOM 701 O O . ILE A 1 92 ? 0.123 -13.763 -0.758 1.00 98.19 92 ILE A O 1
ATOM 705 N N . GLY A 1 93 ? -1.327 -14.819 0.585 1.00 97.44 93 GLY A N 1
ATOM 706 C CA . GLY A 1 93 ? -1.710 -15.830 -0.404 1.00 97.44 93 GLY A CA 1
ATOM 707 C C . GLY A 1 93 ? -2.700 -15.337 -1.458 1.00 97.44 93 GLY A C 1
ATOM 708 O O . GLY A 1 93 ? -2.608 -15.720 -2.621 1.00 97.44 93 GLY A O 1
ATOM 709 N N . HIS A 1 94 ? -3.624 -14.451 -1.071 1.00 97.12 94 HIS A N 1
ATOM 710 C CA . HIS A 1 94 ? -4.643 -13.896 -1.969 1.00 97.12 94 HIS A CA 1
ATOM 711 C C . HIS A 1 94 ? -4.696 -12.359 -1.883 1.00 97.12 94 HIS A C 1
ATOM 713 O O . HIS A 1 94 ? -5.583 -11.821 -1.210 1.00 97.12 94 HIS A O 1
ATOM 719 N N . PRO A 1 95 ? -3.772 -11.640 -2.555 1.00 97.50 95 PRO A N 1
ATOM 720 C CA . PRO A 1 95 ? -3.666 -10.182 -2.464 1.00 97.50 95 PRO A CA 1
ATOM 721 C C . PRO A 1 95 ? -4.950 -9.442 -2.853 1.00 97.50 95 PRO A C 1
ATOM 723 O O . PRO A 1 95 ? -5.402 -8.584 -2.098 1.00 97.50 95 PRO A O 1
ATOM 726 N N . HIS A 1 96 ? -5.599 -9.819 -3.962 1.00 97.88 96 HIS A N 1
ATOM 727 C CA . HIS A 1 96 ? -6.855 -9.198 -4.408 1.00 97.88 96 HIS A CA 1
ATOM 728 C C . HIS A 1 96 ? -7.976 -9.329 -3.381 1.00 97.88 96 HIS A C 1
ATOM 730 O O . HIS A 1 96 ? -8.677 -8.363 -3.087 1.00 97.88 96 HIS A O 1
ATOM 736 N N . ARG A 1 97 ? -8.122 -10.519 -2.787 1.00 97.88 97 ARG A N 1
ATOM 737 C CA . ARG A 1 97 ? -9.146 -10.772 -1.769 1.00 97.88 97 ARG A CA 1
ATOM 738 C C . ARG A 1 97 ? -8.887 -9.954 -0.507 1.00 97.88 97 ARG A C 1
ATOM 740 O O . ARG A 1 97 ? -9.834 -9.407 0.052 1.00 97.88 97 ARG A O 1
ATOM 747 N N . LEU A 1 98 ? -7.626 -9.870 -0.079 1.00 98.19 98 LEU A N 1
ATOM 748 C CA . LEU A 1 98 ? -7.230 -9.062 1.071 1.00 98.19 98 LEU A CA 1
ATOM 749 C C . LEU A 1 98 ? -7.496 -7.572 0.816 1.00 98.19 98 LEU A C 1
ATOM 751 O O . LEU A 1 98 ? -8.143 -6.935 1.640 1.00 98.19 98 LEU A O 1
ATOM 755 N N . SER A 1 99 ? -7.060 -7.042 -0.331 1.00 98.12 99 SER A N 1
ATOM 756 C CA . SER A 1 99 ? -7.258 -5.633 -0.701 1.00 98.12 99 SER A CA 1
ATOM 757 C C . SER A 1 99 ? -8.744 -5.260 -0.734 1.00 98.12 99 SER A C 1
ATOM 759 O O . SER A 1 99 ? -9.161 -4.298 -0.094 1.00 98.12 99 SER A O 1
ATOM 761 N N . MET A 1 100 ? -9.576 -6.083 -1.382 1.00 97.88 100 MET A N 1
ATOM 762 C CA . MET A 1 100 ? -11.022 -5.859 -1.450 1.00 97.88 100 MET A CA 1
ATOM 763 C C . MET A 1 100 ? -11.682 -5.884 -0.066 1.00 97.88 100 MET A C 1
ATOM 765 O O . MET A 1 100 ? -12.540 -5.052 0.218 1.00 97.88 100 MET A O 1
ATOM 769 N N . ALA A 1 101 ? -11.292 -6.823 0.798 1.00 98.00 101 ALA A N 1
ATOM 770 C CA . ALA A 1 101 ? -11.858 -6.922 2.138 1.00 98.00 101 ALA A CA 1
ATOM 771 C C . ALA A 1 101 ? -11.448 -5.744 3.038 1.00 98.00 101 ALA A C 1
ATOM 773 O O . ALA A 1 101 ? -12.281 -5.242 3.790 1.00 98.00 101 ALA A O 1
ATOM 774 N N . LEU A 1 102 ? -10.199 -5.274 2.936 1.00 98.25 102 LEU A N 1
ATOM 775 C CA . LEU A 1 102 ? -9.737 -4.069 3.632 1.00 98.25 102 LEU A CA 1
ATOM 776 C C . LEU A 1 102 ? -10.526 -2.836 3.175 1.00 98.25 102 LEU A C 1
ATOM 778 O O . LEU A 1 102 ? -11.028 -2.094 4.012 1.00 98.25 102 LEU A O 1
ATOM 782 N N . ASN A 1 103 ? -10.718 -2.666 1.865 1.00 97.81 103 ASN A N 1
ATOM 783 C CA . ASN A 1 103 ? -11.407 -1.500 1.302 1.00 97.81 103 ASN A CA 1
ATOM 784 C C . ASN A 1 103 ? -12.918 -1.464 1.602 1.00 97.81 103 ASN A C 1
ATOM 786 O O . ASN A 1 103 ? -13.556 -0.428 1.444 1.00 97.81 103 ASN A O 1
ATOM 790 N N . GLN A 1 104 ? -13.507 -2.572 2.059 1.00 97.56 104 GLN A N 1
ATOM 791 C CA . GLN A 1 104 ? -14.896 -2.617 2.533 1.00 97.56 104 GLN A CA 1
ATOM 792 C C . GLN A 1 104 ? -15.050 -2.221 4.010 1.00 97.56 104 GLN A C 1
ATOM 794 O O . GLN A 1 104 ? -16.176 -2.112 4.501 1.00 97.56 104 GLN A O 1
ATOM 799 N N . MET A 1 105 ? -13.950 -2.027 4.739 1.00 97.50 105 MET A N 1
ATOM 800 C CA . MET A 1 105 ? -13.979 -1.788 6.176 1.00 97.50 105 MET A CA 1
ATOM 801 C C . MET A 1 105 ? -14.156 -0.300 6.511 1.00 97.50 105 MET A C 1
ATOM 803 O O . MET A 1 105 ? -13.348 0.527 6.088 1.00 97.50 105 MET A O 1
ATOM 807 N N . PRO A 1 106 ? -15.150 0.072 7.342 1.00 97.56 106 PRO A N 1
ATOM 808 C CA . PRO A 1 106 ? -15.288 1.445 7.807 1.00 97.56 106 PRO A CA 1
ATOM 809 C C . PRO A 1 106 ? -14.033 1.952 8.526 1.00 97.56 106 PRO A C 1
ATOM 811 O O . PRO A 1 106 ? -13.505 1.315 9.440 1.00 97.56 106 PRO A O 1
ATOM 814 N N . GLY A 1 107 ? -13.585 3.136 8.118 1.00 97.69 107 GLY A N 1
ATOM 815 C CA . GLY A 1 107 ? -12.396 3.791 8.651 1.00 97.69 107 GLY A CA 1
ATOM 816 C C . GLY A 1 107 ? -11.094 3.421 7.942 1.00 97.69 107 GLY A C 1
ATOM 817 O O . GLY A 1 107 ? -10.117 4.136 8.140 1.00 97.69 107 GLY A O 1
ATOM 818 N N . VAL A 1 108 ? -11.073 2.388 7.090 1.00 98.56 108 VAL A N 1
ATOM 819 C CA . VAL A 1 108 ? -9.985 2.197 6.119 1.00 98.56 108 VAL A CA 1
ATOM 820 C C . VAL A 1 108 ? -10.172 3.195 4.983 1.00 98.56 108 VAL A C 1
ATOM 822 O O . VAL A 1 108 ? -11.270 3.339 4.450 1.00 98.56 108 VAL A O 1
ATOM 825 N N . VAL A 1 109 ? -9.094 3.898 4.646 1.00 98.38 109 VAL A N 1
ATOM 826 C CA . VAL A 1 109 ? -9.046 4.840 3.527 1.00 98.38 109 VAL A CA 1
ATOM 827 C C . VAL A 1 109 ? -8.497 4.139 2.293 1.00 98.38 109 VAL A C 1
ATOM 829 O O . VAL A 1 109 ? -9.141 4.169 1.252 1.00 98.38 109 VAL A O 1
ATOM 832 N N . GLU A 1 110 ? -7.336 3.487 2.417 1.00 98.31 110 GLU A N 1
ATOM 833 C CA . GLU A 1 110 ? -6.719 2.696 1.347 1.00 98.31 110 GLU A CA 1
ATOM 834 C C . GLU A 1 110 ? -5.609 1.781 1.912 1.00 98.31 110 GLU A C 1
ATOM 836 O O . GLU A 1 110 ? -5.258 1.858 3.090 1.00 98.31 110 GLU A O 1
ATOM 841 N N . ASN A 1 111 ? -5.036 0.892 1.097 1.00 98.38 111 ASN A N 1
ATOM 842 C CA . ASN A 1 111 ? -3.968 -0.026 1.496 1.00 98.38 111 ASN A CA 1
ATOM 843 C C . ASN A 1 111 ? -2.790 -0.045 0.507 1.00 98.38 111 ASN A C 1
ATOM 845 O O . ASN A 1 111 ? -2.895 0.367 -0.642 1.00 98.38 111 ASN A O 1
ATOM 849 N N . GLY A 1 112 ? -1.639 -0.554 0.936 1.00 97.69 112 GLY A N 1
ATOM 850 C CA . GLY A 1 112 ? -0.406 -0.584 0.146 1.00 97.69 112 GLY A CA 1
ATOM 851 C C . GLY A 1 112 ? -0.339 -1.633 -0.969 1.00 97.69 112 GLY A C 1
ATOM 852 O O . GLY A 1 112 ? 0.756 -1.868 -1.474 1.00 97.69 112 GLY A O 1
ATOM 853 N N . LEU A 1 113 ? -1.439 -2.300 -1.344 1.00 97.44 113 LEU A N 1
ATOM 854 C CA . LEU A 1 113 ? -1.449 -3.242 -2.470 1.00 97.44 113 LEU A CA 1
ATOM 855 C C . LEU A 1 113 ? -1.764 -2.502 -3.778 1.00 97.44 113 LEU A C 1
ATOM 857 O O . LEU A 1 113 ? -2.889 -2.053 -4.002 1.00 97.44 113 LEU A O 1
ATOM 861 N N . PHE A 1 114 ? -0.756 -2.389 -4.639 1.00 96.06 114 PHE A N 1
ATOM 862 C CA . PHE A 1 114 ? -0.830 -1.799 -5.978 1.00 96.06 114 PHE A CA 1
ATOM 863 C C . PHE A 1 114 ? -1.042 -2.938 -6.985 1.00 96.06 114 PHE A C 1
ATOM 865 O O . PHE A 1 114 ? -0.098 -3.413 -7.609 1.00 96.06 114 PHE A O 1
ATOM 872 N N . LEU A 1 115 ? -2.270 -3.458 -7.041 1.00 95.31 115 LEU A N 1
ATOM 873 C CA . LEU A 1 115 ? -2.625 -4.630 -7.851 1.00 95.31 115 LEU A CA 1
ATOM 874 C C . LEU A 1 115 ? -3.137 -4.194 -9.220 1.00 95.31 115 LEU A C 1
ATOM 876 O O . LEU A 1 115 ? -3.921 -3.255 -9.292 1.00 95.31 115 LEU A O 1
ATOM 880 N N . ASP A 1 116 ? -2.718 -4.902 -10.268 1.00 92.69 116 ASP A N 1
ATOM 881 C CA . ASP A 1 116 ? -3.196 -4.747 -11.652 1.00 92.69 116 ASP A CA 1
ATOM 882 C C . ASP A 1 116 ? -3.077 -3.324 -12.234 1.00 92.69 116 ASP A C 1
ATOM 884 O O . ASP A 1 116 ? -3.816 -2.960 -13.141 1.00 92.69 116 ASP A O 1
ATOM 888 N N . ILE A 1 117 ? -2.153 -2.515 -11.707 1.00 93.06 117 ILE A N 1
ATOM 889 C CA . ILE A 1 117 ? -1.932 -1.129 -12.149 1.00 93.06 117 ILE A CA 1
ATOM 890 C C . ILE A 1 117 ? -0.534 -0.884 -12.703 1.00 93.06 117 ILE A C 1
ATOM 892 O O . ILE A 1 117 ? -0.226 0.252 -13.007 1.00 93.06 117 ILE A O 1
ATOM 896 N N . CYS A 1 118 ? 0.340 -1.891 -12.751 1.00 93.56 118 CYS A N 1
ATOM 897 C CA . CYS A 1 118 ? 1.696 -1.738 -13.273 1.00 93.56 118 CYS A CA 1
ATOM 898 C C . CYS A 1 118 ? 1.740 -2.198 -14.727 1.00 93.56 118 CYS A C 1
ATOM 900 O O . CYS A 1 118 ? 1.385 -3.343 -15.005 1.00 93.56 118 CYS A O 1
ATOM 902 N N . ASP A 1 119 ? 2.224 -1.328 -15.611 1.00 95.06 119 ASP A N 1
ATOM 903 C CA . ASP A 1 119 ? 2.380 -1.623 -17.036 1.00 95.06 119 ASP A CA 1
ATOM 904 C C . ASP A 1 119 ? 3.809 -2.050 -17.361 1.00 95.06 119 ASP A C 1
ATOM 906 O O . ASP A 1 119 ? 4.031 -2.992 -18.116 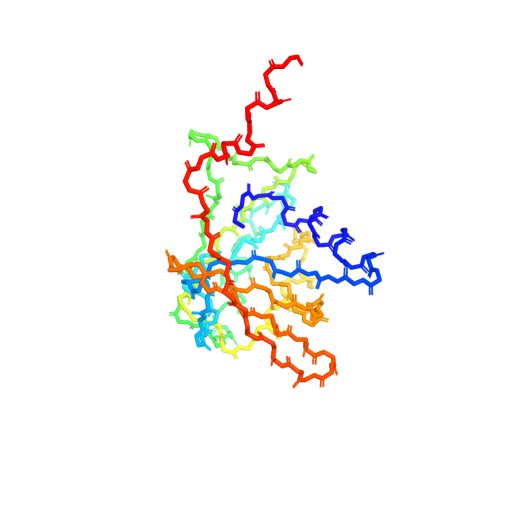1.00 95.06 119 ASP A O 1
ATOM 910 N N . VAL A 1 120 ? 4.797 -1.368 -16.774 1.00 96.00 120 VAL A N 1
ATOM 911 C CA . VAL A 1 120 ? 6.217 -1.617 -17.047 1.00 96.00 120 VAL A CA 1
ATOM 912 C C . VAL A 1 120 ? 7.005 -1.672 -15.747 1.00 96.00 120 VAL A C 1
ATOM 914 O O . VAL A 1 120 ? 6.846 -0.824 -14.870 1.00 96.00 120 VAL A O 1
ATOM 917 N N . VAL A 1 121 ? 7.911 -2.642 -15.639 1.00 96.06 121 VAL A N 1
ATOM 918 C CA . VAL A 1 121 ? 8.871 -2.750 -14.535 1.00 96.06 121 VAL A CA 1
ATOM 919 C C . VAL A 1 121 ? 10.284 -2.589 -15.077 1.00 96.06 121 VAL A C 1
ATOM 921 O O . VAL A 1 121 ? 10.686 -3.313 -15.982 1.00 96.06 121 VAL A O 1
ATOM 924 N N . ILE A 1 122 ? 11.056 -1.679 -14.492 1.00 95.75 122 ILE A N 1
ATOM 925 C CA . ILE A 1 122 ? 12.476 -1.479 -14.781 1.00 95.75 122 ILE A CA 1
ATOM 926 C C . ILE A 1 122 ? 13.277 -1.910 -13.550 1.00 95.75 122 ILE A C 1
ATOM 928 O O . ILE A 1 122 ? 13.182 -1.297 -12.484 1.00 95.75 122 ILE A O 1
ATOM 932 N N . LEU A 1 123 ? 14.071 -2.968 -13.702 1.00 95.56 123 LEU A N 1
ATOM 933 C CA . LEU A 1 123 ? 14.924 -3.530 -12.660 1.00 95.56 123 LEU A CA 1
ATOM 934 C C . LEU A 1 123 ? 16.380 -3.126 -12.875 1.00 95.56 123 LEU A C 1
ATOM 936 O O . LEU A 1 123 ? 17.005 -3.511 -13.865 1.00 95.56 123 LEU A O 1
ATOM 940 N N . GLY A 1 124 ? 16.928 -2.383 -11.917 1.00 93.94 124 GLY A N 1
ATOM 941 C CA . GLY A 1 124 ? 18.343 -2.034 -11.860 1.00 93.94 124 GLY A CA 1
ATOM 942 C C . GLY A 1 124 ? 19.166 -3.085 -11.114 1.00 93.94 124 GLY A C 1
ATOM 943 O O . GLY A 1 124 ? 18.805 -3.521 -10.015 1.00 93.94 124 GLY A O 1
ATOM 944 N N . PHE A 1 125 ? 20.305 -3.465 -11.692 1.00 93.25 125 PHE A N 1
ATOM 945 C CA . PHE A 1 125 ? 21.298 -4.336 -11.068 1.00 93.25 125 PHE A CA 1
ATOM 946 C C . PHE A 1 125 ? 22.540 -3.530 -10.676 1.00 93.25 125 PHE A C 1
ATOM 948 O O . PHE A 1 125 ? 22.932 -2.584 -11.356 1.00 93.25 125 PHE A O 1
ATOM 955 N N . GLY A 1 126 ? 23.214 -3.944 -9.600 1.00 89.75 126 GLY A N 1
ATOM 956 C CA . GLY A 1 126 ? 24.419 -3.260 -9.106 1.00 89.75 126 GLY A CA 1
ATOM 957 C C . GLY A 1 126 ? 25.635 -3.321 -10.042 1.00 89.75 126 GLY A C 1
ATOM 958 O O . GLY A 1 126 ? 26.626 -2.649 -9.788 1.00 89.75 126 GLY A O 1
ATOM 959 N N . ASP A 1 127 ? 25.576 -4.114 -11.114 1.00 90.12 127 ASP A N 1
ATOM 960 C CA . ASP A 1 127 ? 26.627 -4.248 -12.130 1.00 90.12 127 ASP A CA 1
ATOM 961 C C . ASP A 1 127 ? 26.344 -3.433 -13.408 1.00 90.12 127 ASP A C 1
ATOM 963 O O . ASP A 1 127 ? 26.981 -3.657 -14.439 1.00 90.12 127 ASP A O 1
ATOM 967 N N . GLY A 1 128 ? 25.380 -2.506 -13.350 1.00 88.94 128 GLY A N 1
ATOM 968 C CA . GLY A 1 128 ? 24.992 -1.647 -14.470 1.00 88.94 128 GLY A CA 1
ATOM 969 C C . GLY A 1 128 ? 24.037 -2.306 -15.466 1.00 88.94 128 GLY A C 1
ATOM 970 O O . GLY A 1 128 ? 23.659 -1.675 -16.453 1.00 88.94 128 GLY A O 1
ATOM 971 N N . ARG A 1 129 ? 23.614 -3.560 -15.244 1.00 93.81 129 ARG A N 1
ATOM 972 C CA . ARG A 1 129 ? 22.528 -4.156 -16.034 1.00 93.81 129 ARG A CA 1
ATOM 973 C C . ARG A 1 129 ? 21.186 -3.521 -15.680 1.00 93.81 129 ARG A C 1
ATOM 975 O O . ARG A 1 129 ? 20.923 -3.191 -14.524 1.00 93.81 129 ARG A O 1
ATOM 982 N N . VAL A 1 130 ? 20.329 -3.422 -16.687 1.00 94.94 130 VAL A N 1
ATOM 983 C CA . VAL A 1 130 ? 18.938 -2.987 -16.573 1.00 94.94 130 VAL A CA 1
ATOM 984 C C . VAL A 1 130 ? 18.060 -4.016 -17.275 1.00 94.94 130 VAL A C 1
ATOM 986 O O . VAL A 1 130 ? 18.373 -4.461 -18.379 1.00 94.94 130 VAL A O 1
ATOM 989 N N . GLU A 1 131 ? 16.973 -4.425 -16.631 1.00 95.62 131 GLU A N 1
ATOM 990 C CA . GLU A 1 131 ? 15.958 -5.289 -17.231 1.00 95.62 131 GLU A CA 1
ATOM 991 C C . GLU A 1 131 ? 14.613 -4.567 -17.237 1.00 95.62 131 GLU A C 1
ATOM 993 O O . GLU A 1 131 ? 14.082 -4.236 -16.181 1.00 95.62 131 GLU A O 1
ATOM 998 N N . THR A 1 132 ? 14.061 -4.345 -18.426 1.00 96.38 132 THR A N 1
ATOM 999 C CA . THR A 1 132 ? 12.752 -3.721 -18.621 1.00 96.38 132 THR A CA 1
ATOM 1000 C C . THR A 1 132 ? 11.754 -4.800 -19.007 1.00 96.38 132 THR A C 1
ATOM 1002 O O . THR A 1 132 ? 11.966 -5.521 -19.982 1.00 96.38 132 THR A O 1
ATOM 1005 N N . ARG A 1 133 ? 10.672 -4.928 -18.245 1.00 95.38 133 ARG A N 1
ATOM 1006 C CA . ARG A 1 133 ? 9.583 -5.879 -18.475 1.00 95.38 133 ARG A CA 1
ATOM 1007 C C . ARG A 1 133 ? 8.315 -5.100 -18.787 1.00 95.38 133 ARG A C 1
ATOM 1009 O O . ARG A 1 133 ? 7.846 -4.363 -17.925 1.00 95.38 133 ARG A O 1
ATOM 1016 N N . ASP A 1 134 ? 7.775 -5.274 -19.984 1.00 94.12 134 ASP A N 1
ATOM 1017 C CA . ASP A 1 134 ? 6.454 -4.764 -20.346 1.00 94.12 134 ASP A CA 1
ATOM 1018 C C . ASP A 1 134 ? 5.417 -5.851 -20.053 1.00 94.12 134 ASP A C 1
ATOM 1020 O O . ASP A 1 134 ? 5.472 -6.949 -20.615 1.00 94.12 134 ASP A O 1
ATOM 1024 N N . ILE A 1 135 ? 4.511 -5.569 -19.122 1.00 91.75 135 ILE A N 1
ATOM 1025 C CA . ILE A 1 135 ? 3.495 -6.512 -18.651 1.00 91.75 135 ILE A CA 1
ATOM 1026 C C . ILE A 1 135 ? 2.368 -6.643 -19.680 1.00 91.75 135 ILE A C 1
ATOM 1028 O O . ILE A 1 135 ? 1.820 -7.735 -19.838 1.00 91.75 135 ILE A O 1
ATOM 1032 N N . ASN A 1 136 ? 2.059 -5.569 -20.408 1.00 87.81 136 ASN A N 1
ATOM 1033 C CA . ASN A 1 136 ? 0.979 -5.539 -21.390 1.00 87.81 136 ASN A CA 1
ATOM 1034 C C . ASN A 1 136 ? 1.364 -6.301 -22.661 1.00 87.81 136 ASN A C 1
ATOM 1036 O O . ASN A 1 136 ? 0.590 -7.127 -23.150 1.00 87.81 136 ASN A O 1
ATOM 1040 N N . ASP A 1 137 ? 2.586 -6.084 -23.146 1.00 89.75 137 ASP A N 1
ATOM 1041 C CA . ASP A 1 137 ? 3.105 -6.748 -24.344 1.00 89.75 137 ASP A CA 1
ATOM 1042 C C . ASP A 1 137 ? 3.796 -8.089 -24.032 1.00 89.75 137 ASP A C 1
ATOM 1044 O O . ASP A 1 137 ? 4.123 -8.860 -24.939 1.00 89.75 137 ASP A O 1
ATOM 1048 N N . GLY A 1 138 ? 4.035 -8.389 -22.750 1.00 89.62 138 GLY A N 1
ATOM 1049 C CA . GLY A 1 138 ? 4.736 -9.595 -22.302 1.00 89.62 138 GLY A CA 1
ATOM 1050 C C . GLY A 1 138 ? 6.199 -9.645 -22.753 1.00 89.62 138 GLY A C 1
ATOM 1051 O O . GLY A 1 138 ? 6.756 -10.731 -22.942 1.00 89.62 138 GLY A O 1
ATOM 1052 N N . THR A 1 139 ? 6.821 -8.484 -22.973 1.00 92.75 139 THR A N 1
ATOM 1053 C CA . THR A 1 139 ? 8.186 -8.384 -23.498 1.00 92.75 139 THR A CA 1
ATOM 1054 C C . THR A 1 139 ? 9.204 -8.138 -22.392 1.00 92.75 139 THR A C 1
ATOM 1056 O O . THR A 1 139 ? 8.904 -7.566 -21.346 1.00 92.75 139 THR A O 1
ATOM 1059 N N . VAL A 1 140 ? 10.438 -8.594 -22.622 1.00 93.56 140 VAL A N 1
ATOM 1060 C CA . VAL A 1 140 ? 11.566 -8.363 -21.715 1.00 93.56 140 VAL A CA 1
ATOM 1061 C C . VAL A 1 140 ? 12.759 -7.873 -22.525 1.00 93.56 140 VAL A C 1
ATOM 1063 O O . VAL A 1 140 ? 13.279 -8.600 -23.374 1.00 93.56 140 VAL A O 1
ATOM 1066 N N . ALA A 1 141 ? 13.210 -6.657 -22.237 1.00 93.38 141 ALA A N 1
ATOM 1067 C CA . ALA A 1 141 ? 14.426 -6.066 -22.776 1.00 93.38 141 ALA A CA 1
ATOM 1068 C C . ALA A 1 141 ? 15.528 -6.069 -21.709 1.00 93.38 141 ALA A C 1
ATOM 1070 O O . ALA A 1 141 ? 15.268 -5.871 -20.522 1.00 93.38 141 ALA A O 1
ATOM 1071 N N . LYS A 1 142 ? 16.771 -6.321 -22.129 1.00 93.38 142 LYS A N 1
ATOM 1072 C CA . LYS A 1 142 ? 17.943 -6.323 -21.247 1.00 93.38 142 LYS A CA 1
ATOM 1073 C C . LYS A 1 142 ? 19.009 -5.420 -21.829 1.00 93.38 142 LYS A C 1
ATOM 1075 O O . LYS A 1 142 ? 19.441 -5.622 -22.962 1.00 93.38 142 LYS A O 1
ATOM 1080 N N . GLU A 1 143 ? 19.449 -4.474 -21.022 1.00 90.31 143 GLU A N 1
ATOM 1081 C CA . GLU A 1 143 ? 20.441 -3.474 -21.380 1.00 90.31 143 GLU A CA 1
ATOM 1082 C C . GLU A 1 143 ? 21.567 -3.462 -20.347 1.00 90.31 143 GLU A C 1
ATOM 1084 O O . GLU A 1 143 ? 21.457 -4.013 -19.246 1.00 90.31 143 GLU A O 1
ATOM 1089 N N . ARG A 1 144 ? 22.689 -2.853 -20.719 1.00 87.62 144 ARG A N 1
ATOM 1090 C CA . ARG A 1 144 ? 23.806 -2.594 -19.818 1.00 87.62 144 ARG A CA 1
ATOM 1091 C C . ARG A 1 144 ? 24.253 -1.161 -20.029 1.00 87.62 144 ARG A C 1
ATOM 1093 O O . ARG A 1 144 ? 24.572 -0.781 -21.152 1.00 87.62 144 ARG A O 1
ATOM 1100 N N . ILE A 1 145 ? 24.277 -0.405 -18.943 1.00 82.06 145 ILE A N 1
ATOM 1101 C CA . ILE A 1 145 ? 24.768 0.963 -18.920 1.00 82.06 145 ILE A CA 1
ATOM 1102 C C . ILE A 1 145 ? 26.178 0.919 -18.344 1.00 82.06 145 ILE A C 1
ATOM 1104 O O . ILE A 1 145 ? 26.380 0.577 -17.178 1.00 82.06 145 ILE A O 1
ATOM 1108 N N . ASP A 1 146 ? 27.161 1.242 -19.179 1.00 79.00 146 ASP A N 1
ATOM 1109 C CA . ASP A 1 146 ? 28.531 1.426 -18.724 1.00 79.00 146 ASP A CA 1
ATOM 1110 C C . ASP A 1 146 ? 28.663 2.854 -18.178 1.00 79.00 146 ASP A C 1
ATOM 1112 O O . ASP A 1 146 ? 28.696 3.829 -18.931 1.00 79.00 146 ASP A O 1
ATOM 1116 N N . PHE A 1 147 ? 28.705 2.985 -16.852 1.00 63.28 147 PHE A N 1
ATOM 1117 C CA . PHE A 1 147 ? 29.000 4.259 -16.204 1.00 63.28 147 PHE A CA 1
ATOM 1118 C C . PHE A 1 147 ? 30.474 4.599 -16.441 1.00 63.28 147 PHE A C 1
ATOM 1120 O O . PHE A 1 147 ? 31.369 3.936 -15.916 1.00 63.28 147 PHE A O 1
ATOM 1127 N N . VAL A 1 148 ? 30.744 5.637 -17.232 1.00 60.25 148 VAL A N 1
ATOM 1128 C CA . VAL A 1 148 ? 32.062 6.274 -17.229 1.00 60.25 148 VAL A CA 1
ATOM 1129 C C . VAL A 1 148 ? 32.123 7.089 -15.936 1.00 60.25 148 VAL A C 1
ATOM 1131 O O . VAL A 1 148 ? 31.339 8.016 -15.770 1.00 60.25 148 VAL A O 1
ATOM 1134 N N . GLU A 1 149 ? 33.013 6.731 -15.004 1.00 57.41 149 GLU A N 1
ATOM 1135 C CA . GLU A 1 149 ? 33.135 7.306 -13.643 1.00 57.41 149 GLU A CA 1
ATOM 1136 C C . GLU A 1 149 ? 33.325 8.844 -13.575 1.00 57.41 149 GLU A C 1
ATOM 1138 O O . GLU A 1 149 ? 33.483 9.397 -12.489 1.00 57.41 149 GLU A O 1
ATOM 1143 N N . SER A 1 150 ? 33.339 9.563 -14.700 1.00 56.53 150 SER A N 1
ATOM 1144 C CA . SER A 1 150 ? 33.710 10.978 -14.773 1.00 56.53 150 SER A CA 1
ATOM 1145 C C . SER A 1 150 ? 32.559 11.986 -14.740 1.00 56.53 150 SER A C 1
ATOM 1147 O O . SER A 1 150 ? 32.846 13.174 -14.625 1.00 56.53 150 SER A O 1
ATOM 1149 N N . GLU A 1 151 ? 31.292 11.581 -14.832 1.00 52.53 151 GLU A N 1
ATOM 1150 C CA . GLU A 1 151 ? 30.171 12.534 -14.810 1.00 52.53 151 GLU A CA 1
ATOM 1151 C C . GLU A 1 151 ? 29.297 12.326 -13.577 1.00 52.53 151 GLU A C 1
ATOM 1153 O O . GLU A 1 151 ? 28.442 11.445 -13.502 1.00 52.53 151 GLU A O 1
ATOM 1158 N N . ASN A 1 152 ? 29.536 13.164 -12.572 1.00 60.91 152 ASN A N 1
ATOM 1159 C CA . ASN A 1 152 ? 28.665 13.272 -11.418 1.00 60.91 152 ASN A CA 1
ATOM 1160 C C . ASN A 1 152 ? 27.377 13.985 -11.871 1.00 60.91 152 ASN A C 1
ATOM 1162 O O . ASN A 1 152 ? 27.342 15.209 -11.950 1.00 60.91 152 ASN A O 1
ATOM 1166 N N . LEU A 1 153 ? 26.335 13.214 -12.202 1.00 62.12 153 LEU A N 1
ATOM 1167 C CA . LEU A 1 153 ? 25.074 13.689 -12.803 1.00 62.12 153 LEU A CA 1
ATOM 1168 C C . LEU A 1 153 ? 24.314 14.725 -11.942 1.00 62.12 153 LEU A C 1
ATOM 1170 O O . LEU A 1 153 ? 23.408 15.394 -12.426 1.00 62.12 153 LEU A O 1
ATOM 1174 N N . PHE A 1 154 ? 24.686 14.859 -10.667 1.00 61.88 154 PHE A N 1
ATOM 1175 C CA . PHE A 1 154 ? 24.092 15.789 -9.703 1.00 61.88 154 PHE A CA 1
ATOM 1176 C C . PHE A 1 154 ? 24.929 17.058 -9.474 1.00 61.88 154 PHE A C 1
ATOM 1178 O O . PHE A 1 154 ? 24.588 17.845 -8.598 1.00 61.88 154 PHE A O 1
ATOM 1185 N N . ALA A 1 155 ? 26.018 17.271 -10.224 1.00 60.88 155 ALA A N 1
ATOM 1186 C CA . ALA A 1 155 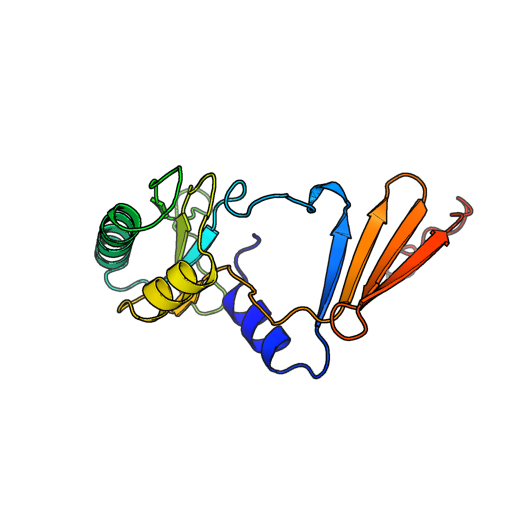? 26.862 18.458 -10.064 1.00 60.88 155 ALA A CA 1
ATOM 1187 C C . ALA A 1 155 ? 26.133 19.778 -10.391 1.00 60.88 155 ALA A C 1
ATOM 1189 O O . ALA A 1 155 ? 26.525 20.818 -9.874 1.00 60.88 155 ALA A O 1
ATOM 1190 N N . ASP A 1 156 ? 25.061 19.723 -11.187 1.00 57.06 156 ASP A N 1
ATOM 1191 C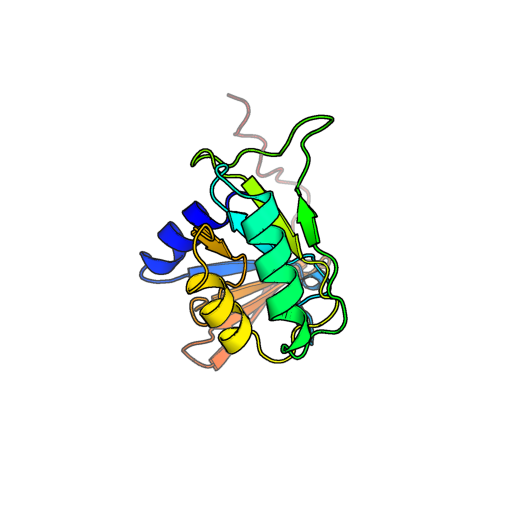 CA . ASP A 1 156 ? 24.314 20.902 -11.652 1.00 57.06 156 ASP A CA 1
ATOM 1192 C C . ASP A 1 156 ? 23.068 21.229 -10.797 1.00 57.06 156 ASP A C 1
ATOM 1194 O O . ASP A 1 156 ? 22.243 22.047 -11.197 1.00 57.06 156 ASP A O 1
ATOM 1198 N N . LEU A 1 157 ? 22.880 20.575 -9.642 1.00 57.81 157 LEU A N 1
ATOM 1199 C CA . LEU A 1 157 ? 21.728 20.806 -8.749 1.00 57.81 157 LEU A CA 1
ATOM 1200 C C . LEU A 1 157 ? 22.052 21.671 -7.520 1.00 57.81 157 LEU A C 1
ATOM 1202 O O . LEU A 1 157 ? 21.160 21.934 -6.714 1.00 57.81 157 LEU A O 1
ATOM 1206 N N . ASP A 1 158 ? 23.296 22.136 -7.409 1.00 51.53 158 ASP A N 1
ATOM 1207 C CA . ASP A 1 158 ? 23.731 23.135 -6.431 1.00 51.53 158 ASP A CA 1
ATOM 1208 C C . ASP A 1 158 ? 23.815 24.525 -7.103 1.00 51.53 158 ASP A C 1
ATOM 1210 O O . ASP A 1 158 ? 24.910 25.044 -7.306 1.00 51.53 158 ASP A O 1
ATOM 1214 N N . ASP A 1 159 ? 22.672 25.121 -7.466 1.00 46.22 159 ASP A N 1
ATOM 1215 C CA . ASP A 1 159 ? 22.540 26.565 -7.772 1.00 46.22 159 ASP A CA 1
ATOM 1216 C C . ASP A 1 159 ? 21.175 27.114 -7.305 1.00 46.22 159 ASP A C 1
ATOM 1218 O O . ASP A 1 159 ? 20.121 26.546 -7.687 1.00 46.22 159 ASP A O 1
#